Protein AF-A0A0L0W9M2-F1 (afdb_monomer_lite)

Secondary structure (DSSP, 8-state):
----------HHHHHHHHHHHHHHHHHHHHHHHHHHHHTTT---HHHHHHHHHHHHHHTT--HHHHHHHHHHHHHHHHHHHHH--HHHHHHHHHHHTT-

Structure (mmCIF, N/CA/C/O backbone):
data_AF-A0A0L0W9M2-F1
#
_entry.id   AF-A0A0L0W9M2-F1
#
loop_
_atom_site.group_PDB
_atom_site.id
_atom_site.type_symbol
_atom_site.label_atom_id
_atom_site.label_alt_id
_atom_site.label_comp_id
_atom_site.label_asym_id
_atom_site.label_entity_id
_atom_site.label_seq_id
_atom_site.pdbx_PDB_ins_code
_atom_site.Cartn_x
_atom_site.Cartn_y
_atom_site.Cartn_z
_atom_site.occupancy
_atom_site.B_iso_or_equiv
_atom_site.auth_seq_id
_atom_site.auth_comp_id
_atom_site.auth_asym_id
_atom_site.auth_atom_id
_atom_site.pdbx_PDB_model_num
ATOM 1 N N . MET A 1 1 ? 11.636 24.539 -26.164 1.00 39.03 1 MET A N 1
ATOM 2 C CA . MET A 1 1 ? 11.399 23.172 -26.659 1.00 39.03 1 MET A CA 1
ATOM 3 C C . MET A 1 1 ? 10.857 22.402 -25.477 1.00 39.03 1 MET A C 1
ATOM 5 O O . MET A 1 1 ? 11.609 22.161 -24.542 1.00 39.03 1 MET A O 1
ATOM 9 N N . ASP A 1 2 ? 9.543 22.187 -25.465 1.00 42.50 2 ASP A N 1
ATOM 10 C CA . ASP A 1 2 ? 8.864 21.367 -24.462 1.00 42.50 2 ASP A CA 1
ATOM 11 C C . ASP A 1 2 ? 9.320 19.919 -24.636 1.00 42.50 2 ASP A C 1
ATOM 13 O O . ASP A 1 2 ? 8.874 19.230 -25.545 1.00 42.50 2 ASP A O 1
ATOM 17 N N . ASN A 1 3 ? 10.237 19.476 -23.778 1.00 43.66 3 ASN A N 1
ATOM 18 C CA . ASN A 1 3 ? 10.549 18.062 -23.598 1.00 43.66 3 ASN A CA 1
ATOM 19 C C . ASN A 1 3 ? 9.746 17.547 -22.401 1.00 43.66 3 ASN A C 1
ATOM 21 O O . ASN A 1 3 ? 10.298 17.172 -21.370 1.00 43.66 3 ASN A O 1
ATOM 25 N N . THR A 1 4 ? 8.423 17.569 -22.519 1.00 46.50 4 THR A N 1
ATOM 26 C CA . THR A 1 4 ? 7.567 16.657 -21.757 1.00 46.50 4 THR A CA 1
ATOM 27 C C . THR A 1 4 ? 7.428 15.399 -22.603 1.00 46.50 4 THR A C 1
ATOM 29 O O . THR A 1 4 ? 6.385 15.122 -23.183 1.00 46.50 4 THR A O 1
ATOM 32 N N . GLU A 1 5 ? 8.525 14.643 -22.722 1.00 48.72 5 GLU A N 1
ATOM 33 C CA . GLU A 1 5 ? 8.383 13.211 -22.966 1.00 48.72 5 GLU A CA 1
ATOM 34 C C . GLU A 1 5 ? 7.529 12.705 -21.805 1.00 48.72 5 GLU A C 1
ATOM 36 O O . GLU A 1 5 ? 7.966 12.725 -20.651 1.00 48.72 5 GLU A O 1
ATOM 41 N N . GLU A 1 6 ? 6.267 12.380 -22.090 1.00 50.22 6 GLU A N 1
ATOM 42 C CA . GLU A 1 6 ? 5.409 11.660 -21.162 1.00 50.22 6 GLU A CA 1
ATOM 43 C C . GLU A 1 6 ? 6.250 10.506 -20.615 1.00 50.22 6 GLU A C 1
ATOM 45 O O . GLU A 1 6 ? 6.692 9.645 -21.377 1.00 50.22 6 GLU A O 1
ATOM 50 N N . GLN A 1 7 ? 6.564 10.535 -19.316 1.00 57.31 7 GLN A N 1
ATOM 51 C CA . GLN A 1 7 ? 7.275 9.448 -18.650 1.00 57.31 7 GLN A CA 1
ATOM 52 C C . GLN A 1 7 ? 6.334 8.245 -18.601 1.00 57.31 7 GLN A C 1
ATOM 54 O O . GLN A 1 7 ? 5.705 7.953 -17.585 1.00 57.31 7 GLN A O 1
ATOM 59 N N . ILE A 1 8 ? 6.190 7.576 -19.740 1.00 64.88 8 ILE A N 1
ATOM 60 C CA . ILE A 1 8 ? 5.468 6.327 -19.866 1.00 64.88 8 ILE A CA 1
ATOM 61 C C . ILE A 1 8 ? 6.358 5.286 -19.196 1.00 64.88 8 ILE A C 1
ATOM 63 O O . ILE A 1 8 ? 7.431 4.944 -19.690 1.00 64.88 8 ILE A O 1
ATOM 67 N N . VAL A 1 9 ? 5.922 4.818 -18.029 1.00 71.19 9 VAL A N 1
ATOM 68 C CA . VAL A 1 9 ? 6.577 3.726 -17.309 1.00 71.19 9 VAL A CA 1
ATOM 69 C C . VAL A 1 9 ? 6.554 2.496 -18.215 1.00 71.19 9 VAL A C 1
ATOM 71 O O . VAL A 1 9 ? 5.484 2.055 -18.638 1.00 71.19 9 VAL A O 1
ATOM 74 N N . SER A 1 10 ? 7.725 1.942 -18.527 1.00 85.12 10 SER A N 1
ATOM 75 C CA . SER A 1 10 ? 7.801 0.722 -19.341 1.00 85.12 10 SER A CA 1
ATOM 76 C C . SER A 1 10 ? 7.148 -0.472 -18.621 1.00 85.12 10 SER A C 1
ATOM 78 O O . SER A 1 10 ? 7.093 -0.489 -17.386 1.00 85.12 10 SER A O 1
ATOM 80 N N . PRO A 1 11 ? 6.678 -1.511 -19.338 1.00 84.62 11 PRO A N 1
ATOM 81 C CA . PRO A 1 11 ? 6.150 -2.724 -18.708 1.00 84.62 11 PRO A CA 1
ATOM 82 C C . PRO A 1 11 ? 7.125 -3.372 -17.711 1.00 84.62 11 PRO A C 1
ATOM 84 O O . PRO A 1 11 ? 6.711 -3.889 -16.672 1.00 84.62 11 PRO A O 1
ATOM 87 N N . GLU A 1 12 ? 8.424 -3.332 -18.000 1.00 87.62 12 GLU A N 1
ATOM 88 C CA . GLU A 1 12 ? 9.488 -3.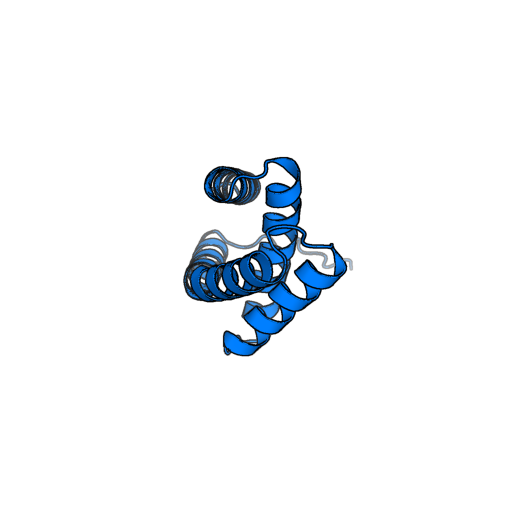838 -17.135 1.00 87.62 12 GLU A CA 1
ATOM 89 C C . GLU A 1 12 ? 9.608 -3.018 -15.848 1.00 87.62 12 GLU A C 1
ATOM 91 O O . GLU A 1 12 ? 9.674 -3.588 -14.757 1.00 87.62 12 GLU A O 1
ATOM 96 N N . GLU A 1 13 ? 9.580 -1.687 -15.953 1.00 86.31 13 GLU A N 1
ATOM 97 C CA . GLU A 1 13 ? 9.566 -0.817 -14.777 1.00 86.31 13 GLU A CA 1
ATOM 98 C C . GLU A 1 13 ? 8.285 -0.980 -13.961 1.00 86.31 13 GLU A C 1
ATOM 100 O O . GLU A 1 13 ? 8.348 -1.002 -12.734 1.00 86.31 13 GLU A O 1
ATOM 105 N N . MET A 1 14 ? 7.134 -1.163 -14.611 1.00 85.38 14 MET A N 1
ATOM 106 C CA . MET A 1 14 ? 5.871 -1.415 -13.919 1.00 85.38 14 MET A CA 1
ATOM 107 C C . MET A 1 14 ? 5.951 -2.705 -13.096 1.00 85.38 14 MET A C 1
ATOM 109 O O . MET A 1 14 ? 5.607 -2.710 -11.914 1.00 85.38 14 MET A O 1
ATOM 113 N N . ARG A 1 15 ? 6.482 -3.789 -13.676 1.00 88.19 15 ARG A N 1
ATOM 114 C CA . ARG A 1 15 ? 6.725 -5.048 -12.951 1.00 88.19 15 ARG A CA 1
ATOM 115 C C . ARG A 1 15 ? 7.664 -4.849 -11.768 1.00 88.19 15 ARG A C 1
ATOM 117 O O . ARG A 1 15 ? 7.358 -5.320 -10.677 1.00 88.19 15 ARG A O 1
ATOM 124 N N . ALA A 1 16 ? 8.765 -4.124 -11.952 1.00 90.50 16 ALA A N 1
ATOM 125 C CA . ALA A 1 16 ? 9.688 -3.826 -10.859 1.00 90.50 16 ALA A CA 1
ATOM 126 C C . ALA A 1 16 ? 9.004 -3.035 -9.728 1.00 90.50 16 ALA A C 1
ATOM 128 O O . ALA A 1 16 ? 9.168 -3.367 -8.554 1.00 90.50 16 ALA A O 1
ATOM 129 N N . ASN A 1 17 ? 8.183 -2.041 -10.070 1.00 90.38 17 ASN A N 1
ATOM 130 C CA . ASN A 1 17 ? 7.422 -1.252 -9.102 1.00 90.38 17 ASN A CA 1
ATOM 131 C C . ASN A 1 17 ? 6.427 -2.123 -8.318 1.00 90.38 17 ASN A C 1
ATOM 133 O O . ASN A 1 17 ? 6.332 -1.998 -7.097 1.00 90.38 17 ASN A O 1
ATOM 137 N N . ILE A 1 18 ? 5.726 -3.040 -8.993 1.00 89.88 18 ILE A N 1
ATOM 138 C CA . ILE A 1 18 ? 4.796 -3.986 -8.358 1.00 89.88 18 ILE A CA 1
ATOM 139 C C . ILE A 1 18 ? 5.524 -4.894 -7.369 1.00 89.88 18 ILE A C 1
ATOM 141 O O . ILE A 1 18 ? 5.020 -5.125 -6.272 1.00 89.88 18 ILE A O 1
ATOM 145 N N . GLU A 1 19 ? 6.703 -5.405 -7.722 1.00 91.94 19 GLU A N 1
ATOM 146 C CA . GLU A 1 19 ? 7.472 -6.258 -6.813 1.00 91.94 19 GLU A CA 1
ATOM 147 C C . GLU A 1 19 ? 7.959 -5.485 -5.579 1.00 91.94 19 GLU A C 1
ATOM 149 O O . GLU A 1 19 ? 7.874 -5.998 -4.460 1.00 91.94 19 GLU A O 1
ATOM 154 N N . ILE A 1 20 ? 8.352 -4.214 -5.740 1.00 92.75 20 ILE A N 1
ATOM 155 C CA . ILE A 1 20 ? 8.645 -3.327 -4.604 1.00 92.75 20 ILE A CA 1
ATOM 156 C C . ILE A 1 20 ? 7.406 -3.190 -3.706 1.00 92.75 20 ILE A C 1
ATOM 158 O O . ILE A 1 20 ? 7.513 -3.373 -2.492 1.00 92.75 20 ILE A O 1
ATOM 162 N N . ILE A 1 21 ? 6.230 -2.918 -4.281 1.00 92.62 21 ILE A N 1
ATOM 163 C CA . ILE A 1 21 ? 4.969 -2.779 -3.536 1.00 92.62 21 ILE A CA 1
ATOM 164 C C . ILE A 1 21 ? 4.631 -4.066 -2.777 1.00 92.62 21 ILE A C 1
ATOM 166 O O .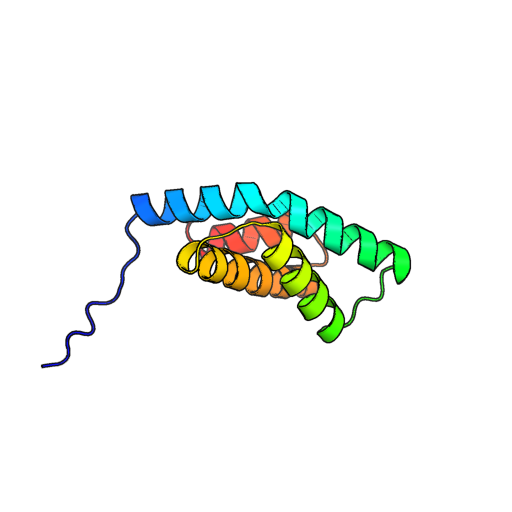 ILE A 1 21 ? 4.379 -4.023 -1.571 1.00 92.62 21 ILE A O 1
ATOM 170 N N . LYS A 1 22 ? 4.664 -5.223 -3.447 1.00 91.00 22 LYS A N 1
ATOM 171 C CA . LYS A 1 22 ? 4.365 -6.528 -2.836 1.00 91.00 22 LYS A CA 1
ATOM 172 C C . LYS A 1 22 ? 5.283 -6.835 -1.659 1.00 91.00 22 LYS A C 1
ATOM 174 O O . LYS A 1 22 ? 4.804 -7.341 -0.647 1.00 91.00 22 LYS A O 1
ATOM 179 N N . GLY A 1 23 ? 6.570 -6.498 -1.766 1.00 92.12 23 GLY A N 1
ATOM 180 C CA . GLY A 1 23 ? 7.530 -6.674 -0.676 1.00 92.12 23 GLY A CA 1
ATOM 181 C C . GLY A 1 23 ? 7.200 -5.844 0.570 1.00 92.12 23 GLY A C 1
ATOM 182 O O . GLY A 1 23 ? 7.497 -6.268 1.684 1.00 92.12 23 GLY A O 1
ATOM 183 N N . HIS A 1 24 ? 6.541 -4.695 0.401 1.00 92.81 24 HIS A N 1
ATOM 184 C CA . HIS A 1 24 ? 6.254 -3.757 1.491 1.00 92.81 24 HIS A CA 1
ATOM 185 C C . HIS A 1 24 ? 4.830 -3.866 2.037 1.00 92.81 24 HIS A C 1
ATOM 187 O O . HIS A 1 24 ? 4.594 -3.522 3.197 1.00 92.81 24 HIS A O 1
ATOM 193 N N . LEU A 1 25 ? 3.898 -4.416 1.257 1.00 91.00 25 LEU A N 1
ATOM 194 C CA . LEU A 1 25 ? 2.499 -4.581 1.642 1.00 91.00 25 LEU A CA 1
ATOM 195 C C . LEU A 1 25 ? 2.299 -5.243 3.027 1.00 91.00 25 LEU A C 1
ATOM 197 O O . LEU A 1 25 ? 1.455 -4.758 3.786 1.00 91.00 25 LEU A O 1
ATOM 201 N N . PRO A 1 26 ? 3.060 -6.288 3.428 1.00 92.44 26 PRO A N 1
ATOM 202 C CA . PRO A 1 26 ? 2.916 -6.883 4.759 1.00 92.44 26 PRO A CA 1
ATOM 203 C C . PRO A 1 26 ? 3.224 -5.912 5.907 1.00 92.44 26 PRO A C 1
ATOM 205 O O . PRO A 1 26 ? 2.563 -5.967 6.944 1.00 92.44 26 PRO A O 1
ATOM 208 N N . ILE A 1 27 ? 4.191 -5.003 5.724 1.00 93.06 27 ILE A N 1
ATOM 209 C CA . ILE A 1 27 ? 4.556 -3.985 6.723 1.00 93.06 27 ILE A CA 1
ATOM 210 C C . ILE A 1 27 ? 3.353 -3.079 6.977 1.00 93.06 27 ILE A C 1
ATOM 212 O O . ILE A 1 27 ? 2.954 -2.867 8.124 1.00 93.06 27 ILE A O 1
ATOM 216 N N . PHE A 1 28 ? 2.727 -2.606 5.899 1.00 91.25 28 PHE A N 1
ATOM 217 C CA . PHE A 1 28 ? 1.553 -1.756 6.004 1.00 91.25 28 PHE A CA 1
ATOM 218 C C . PHE A 1 28 ? 0.371 -2.473 6.650 1.00 91.25 28 PHE A C 1
ATOM 220 O O . PHE A 1 28 ? -0.213 -1.946 7.596 1.00 91.25 28 PHE A O 1
ATOM 227 N N . LYS A 1 29 ? 0.049 -3.699 6.213 1.00 90.12 29 LYS A N 1
ATOM 228 C CA . LYS A 1 29 ? -1.051 -4.487 6.801 1.00 90.12 29 LYS A CA 1
ATOM 229 C C . LYS A 1 29 ? -0.863 -4.710 8.299 1.00 90.12 29 LYS A C 1
ATOM 231 O O . LYS A 1 29 ? -1.828 -4.609 9.062 1.00 90.12 29 LYS A O 1
ATOM 236 N N . ASN A 1 30 ? 0.369 -4.969 8.733 1.00 93.50 30 ASN A N 1
ATOM 237 C CA . ASN A 1 30 ? 0.691 -5.124 10.148 1.00 93.50 30 ASN A CA 1
ATOM 238 C C . ASN A 1 30 ? 0.462 -3.827 10.932 1.00 93.50 30 ASN A C 1
ATOM 240 O O . ASN A 1 30 ? -0.202 -3.857 11.972 1.00 93.50 30 ASN A O 1
ATOM 244 N N . ASN A 1 31 ? 0.956 -2.692 10.430 1.00 91.75 31 ASN A N 1
ATOM 245 C CA . ASN A 1 31 ? 0.768 -1.396 11.081 1.00 91.75 31 ASN A CA 1
ATOM 246 C C . ASN A 1 31 ? -0.715 -1.008 11.125 1.00 91.75 31 ASN A C 1
ATOM 248 O O . ASN A 1 31 ? -1.228 -0.683 12.194 1.00 91.75 31 ASN A O 1
ATOM 252 N N . PHE A 1 32 ? -1.433 -1.147 10.010 1.00 90.75 32 PHE A N 1
ATOM 253 C CA . PHE A 1 32 ? -2.869 -0.891 9.947 1.00 90.75 32 PHE A CA 1
ATOM 254 C C . PHE A 1 32 ? -3.641 -1.737 10.964 1.00 90.75 32 PHE A C 1
ATOM 256 O O . PHE A 1 32 ? -4.387 -1.203 11.780 1.00 90.75 32 PHE A O 1
ATOM 263 N N . THR A 1 33 ? -3.401 -3.052 10.993 1.00 90.19 33 THR A N 1
ATOM 264 C CA . THR A 1 33 ? -4.069 -3.967 11.933 1.00 90.19 33 THR A CA 1
ATOM 265 C C . THR A 1 33 ? -3.785 -3.593 13.387 1.00 90.19 33 THR A C 1
ATOM 267 O O . THR A 1 33 ? -4.676 -3.665 14.236 1.00 90.19 33 THR A O 1
ATOM 270 N N . LYS A 1 34 ? -2.548 -3.192 13.697 1.00 91.56 34 LYS A N 1
ATOM 271 C CA . LYS A 1 34 ? -2.156 -2.755 15.040 1.00 91.56 34 LYS A CA 1
ATOM 272 C C . LYS A 1 34 ? -2.933 -1.506 15.463 1.00 91.56 34 LYS A C 1
ATOM 274 O O . LYS A 1 34 ? -3.493 -1.502 16.558 1.00 91.56 34 LYS A O 1
ATOM 279 N N . PHE A 1 35 ? -3.009 -0.493 14.602 1.00 90.12 35 PHE A N 1
ATOM 280 C CA . PHE A 1 35 ? -3.772 0.728 14.871 1.00 90.12 35 PHE A CA 1
ATOM 281 C C . PHE A 1 35 ? -5.275 0.455 14.973 1.00 90.12 35 PHE A C 1
ATOM 283 O O . PHE A 1 35 ? -5.904 0.878 15.941 1.00 90.12 35 PHE A O 1
ATOM 290 N N . ALA A 1 36 ? -5.833 -0.322 14.042 1.00 87.56 36 ALA A N 1
ATOM 291 C CA . ALA A 1 36 ? -7.245 -0.699 14.040 1.00 87.56 36 ALA A CA 1
ATOM 292 C C . ALA A 1 36 ? -7.654 -1.369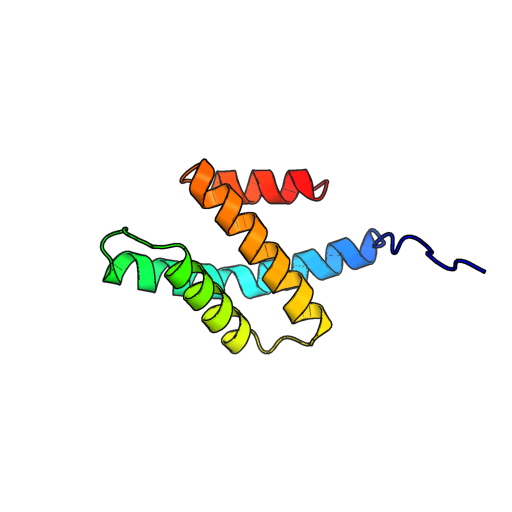 15.357 1.00 87.56 36 ALA A C 1
ATOM 294 O O . ALA A 1 36 ? -8.666 -1.005 15.951 1.00 87.56 36 ALA A O 1
ATOM 295 N N . LYS A 1 37 ? -6.834 -2.300 15.864 1.00 88.88 37 LYS A N 1
ATOM 296 C CA . LYS A 1 37 ? -7.072 -2.963 17.156 1.00 88.88 37 LYS A CA 1
ATOM 297 C C . LYS A 1 37 ? -7.013 -1.998 18.337 1.00 88.88 37 LYS A C 1
ATOM 299 O O . LYS A 1 37 ? -7.806 -2.133 19.258 1.00 88.88 37 LYS A O 1
ATOM 304 N N . GLN A 1 38 ? -6.093 -1.034 18.324 1.00 90.00 38 GLN A N 1
ATOM 305 C CA . GLN A 1 38 ? -5.985 -0.030 19.390 1.00 90.00 38 GLN A CA 1
ATOM 306 C C . GLN A 1 38 ? -7.175 0.935 19.421 1.00 90.00 38 GLN A C 1
ATOM 308 O O . GLN A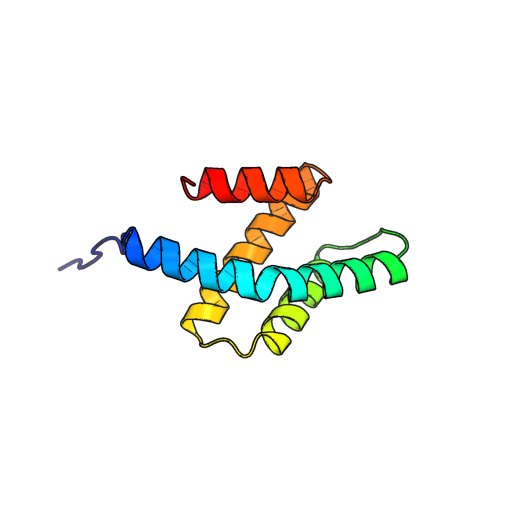 1 38 ? -7.474 1.501 20.469 1.00 90.00 38 GLN A O 1
ATOM 313 N N . LYS A 1 39 ? -7.837 1.127 18.278 1.00 85.12 39 LYS A N 1
ATOM 314 C CA . LYS A 1 39 ? -8.928 2.087 18.091 1.00 85.12 39 LYS A CA 1
ATOM 315 C C . LYS A 1 39 ? -10.301 1.440 17.926 1.00 85.12 39 LYS A C 1
ATOM 317 O O . LYS A 1 39 ? -11.250 2.125 17.574 1.00 85.12 39 LYS A O 1
ATOM 322 N N . ASN A 1 40 ? -10.418 0.134 18.176 1.00 84.31 40 ASN A N 1
ATOM 323 C CA . ASN A 1 40 ? -11.650 -0.636 17.966 1.00 84.31 40 ASN A CA 1
ATOM 324 C C . ASN A 1 40 ? -12.266 -0.459 16.560 1.00 84.31 40 ASN A C 1
ATOM 326 O O . ASN A 1 40 ? -13.478 -0.528 16.403 1.00 84.31 40 ASN A O 1
ATOM 330 N N . GLY A 1 41 ? -11.433 -0.256 15.536 1.00 77.25 41 GLY A N 1
ATOM 331 C CA . GLY A 1 41 ? -11.866 -0.081 14.146 1.00 77.25 41 GLY A CA 1
ATOM 332 C C . GLY A 1 41 ? -12.133 1.364 13.708 1.00 77.25 41 GLY A C 1
ATOM 333 O O . GLY A 1 41 ? -12.192 1.601 12.504 1.00 77.25 41 GLY A O 1
ATOM 334 N N . ASP A 1 42 ? -12.199 2.330 14.628 1.00 82.50 42 ASP A N 1
ATOM 335 C CA . ASP A 1 42 ? -12.420 3.742 14.291 1.00 82.50 42 ASP A CA 1
ATOM 336 C C . ASP A 1 42 ? -11.096 4.437 13.943 1.00 82.50 42 ASP A C 1
ATOM 338 O O . ASP A 1 42 ? -10.379 4.933 14.814 1.00 82.50 42 ASP A O 1
ATOM 342 N N . ILE A 1 43 ? -10.755 4.458 12.653 1.00 83.69 43 ILE A N 1
ATOM 343 C CA . ILE A 1 43 ? -9.540 5.101 12.136 1.00 83.69 43 ILE A CA 1
ATOM 344 C C . ILE A 1 43 ? -9.907 6.382 11.384 1.00 83.69 43 ILE A C 1
ATOM 346 O O . ILE A 1 43 ? -10.683 6.369 10.430 1.00 83.69 43 ILE A O 1
ATOM 350 N N . THR A 1 44 ? -9.299 7.494 11.789 1.00 86.81 44 THR A N 1
ATOM 351 C CA . THR A 1 44 ? -9.430 8.796 11.117 1.00 86.81 44 THR A CA 1
ATOM 352 C C . THR A 1 44 ? -8.439 8.954 9.960 1.00 86.81 44 THR A C 1
ATOM 354 O O . THR A 1 44 ? -7.393 8.307 9.928 1.00 86.81 44 THR A O 1
ATOM 357 N N . SER A 1 45 ? -8.702 9.881 9.034 1.00 83.19 45 SER A N 1
ATOM 358 C CA . SER A 1 45 ? -7.777 10.198 7.931 1.00 83.19 45 SER A CA 1
ATOM 359 C C . SER A 1 45 ? -6.365 10.560 8.413 1.00 83.19 45 SER A C 1
ATOM 361 O O . SER A 1 45 ? -5.386 10.016 7.914 1.00 83.19 45 SER A O 1
ATOM 363 N N . GLY A 1 46 ? -6.243 11.388 9.455 1.00 87.19 46 GLY A N 1
ATOM 364 C CA . GLY A 1 46 ? -4.936 11.748 10.020 1.00 87.19 46 GLY A CA 1
ATOM 365 C C . GLY A 1 46 ? -4.208 10.588 10.716 1.00 87.19 46 GLY A C 1
ATOM 366 O O . GLY A 1 46 ? -3.000 10.661 10.941 1.00 87.19 46 GLY A O 1
ATOM 367 N N . GLU A 1 47 ? -4.907 9.511 11.080 1.00 89.06 47 GLU A N 1
ATOM 368 C CA . GLU A 1 47 ? -4.284 8.274 11.565 1.00 89.06 47 GLU A CA 1
ATOM 369 C C . GLU A 1 47 ? -3.838 7.375 10.411 1.00 89.06 47 GLU A C 1
ATOM 371 O O . GLU A 1 47 ? -2.791 6.741 10.524 1.00 89.06 47 GLU A O 1
ATOM 376 N N . ILE A 1 48 ? -4.555 7.381 9.284 1.00 88.62 48 ILE A N 1
ATOM 377 C CA . ILE A 1 48 ? -4.115 6.714 8.050 1.00 88.62 48 ILE A CA 1
ATOM 378 C C . ILE A 1 48 ? -2.765 7.281 7.602 1.00 88.62 48 ILE A C 1
ATOM 380 O O . ILE A 1 48 ? -1.834 6.508 7.375 1.00 88.62 48 ILE A O 1
ATOM 384 N N . ASP A 1 49 ? -2.605 8.606 7.596 1.00 91.19 49 ASP A N 1
ATOM 385 C CA . ASP A 1 49 ? -1.329 9.249 7.257 1.00 91.19 49 ASP A CA 1
ATOM 386 C C . ASP A 1 49 ? -0.190 8.793 8.179 1.00 91.19 49 ASP A C 1
ATOM 388 O O . ASP A 1 49 ? 0.946 8.585 7.745 1.00 91.19 49 ASP A O 1
ATOM 392 N N . LYS A 1 50 ? -0.475 8.596 9.472 1.00 92.31 50 LYS A N 1
ATOM 393 C CA . LYS A 1 50 ? 0.515 8.069 10.425 1.00 92.31 50 LYS A CA 1
ATOM 394 C C . LYS A 1 50 ? 0.883 6.625 10.104 1.00 92.31 50 LYS A C 1
ATOM 396 O O . LYS A 1 50 ? 2.070 6.310 10.087 1.00 92.31 50 LYS A O 1
ATOM 401 N N . ILE A 1 51 ? -0.097 5.774 9.800 1.00 91.56 51 ILE A N 1
ATOM 402 C CA . ILE A 1 51 ? 0.125 4.368 9.427 1.00 91.56 51 ILE A CA 1
ATOM 403 C C . ILE A 1 51 ? 0.989 4.281 8.162 1.00 91.56 51 ILE A C 1
ATOM 405 O O . ILE A 1 51 ? 1.949 3.504 8.129 1.00 91.56 51 ILE A O 1
ATOM 409 N N . ILE A 1 52 ? 0.697 5.097 7.143 1.00 92.50 52 ILE A N 1
ATOM 410 C CA . ILE A 1 52 ? 1.491 5.188 5.908 1.00 92.50 52 ILE A CA 1
ATOM 411 C C . ILE A 1 52 ? 2.934 5.578 6.249 1.00 92.50 52 ILE A C 1
ATOM 413 O O . ILE A 1 52 ? 3.868 4.840 5.931 1.00 92.50 52 ILE A O 1
ATOM 417 N N . ASN A 1 53 ? 3.122 6.680 6.976 1.00 92.38 53 ASN A N 1
ATOM 418 C CA . ASN A 1 53 ? 4.447 7.191 7.328 1.00 92.38 53 ASN A CA 1
ATOM 419 C C . ASN A 1 53 ? 5.272 6.215 8.183 1.00 92.38 53 ASN A C 1
ATOM 421 O O . ASN A 1 53 ? 6.478 6.074 7.973 1.00 92.38 53 ASN A O 1
ATOM 425 N N . GLU A 1 54 ? 4.654 5.527 9.143 1.00 92.38 54 GLU A N 1
ATOM 426 C CA . GLU A 1 54 ? 5.329 4.496 9.939 1.00 92.38 54 GLU A CA 1
ATOM 427 C C . GLU A 1 54 ? 5.750 3.297 9.086 1.00 92.38 54 GLU A C 1
ATOM 429 O O . GLU A 1 54 ? 6.843 2.760 9.274 1.00 92.38 54 GLU A O 1
ATOM 434 N N . SER A 1 55 ? 4.921 2.910 8.117 1.00 91.50 55 SER A N 1
ATOM 435 C CA . SER A 1 55 ? 5.217 1.804 7.202 1.00 91.50 55 SER A CA 1
ATOM 436 C C . SER A 1 55 ? 6.366 2.141 6.254 1.00 91.50 55 SER A C 1
ATOM 438 O O . SER A 1 55 ? 7.261 1.320 6.057 1.00 91.50 55 SER A O 1
ATOM 440 N N . LEU A 1 56 ? 6.397 3.366 5.722 1.00 92.25 56 LEU A N 1
ATOM 441 C CA . LEU A 1 56 ? 7.476 3.835 4.848 1.00 92.25 56 LEU A CA 1
ATOM 442 C C . LEU A 1 56 ? 8.828 3.888 5.571 1.00 92.25 56 LEU A C 1
ATOM 444 O O . LEU A 1 56 ? 9.841 3.487 5.002 1.00 92.25 56 LEU A O 1
ATOM 448 N N . LYS A 1 57 ? 8.850 4.310 6.844 1.00 91.06 57 LYS A N 1
ATOM 449 C CA . LYS A 1 57 ? 10.076 4.345 7.664 1.00 91.06 57 LYS A CA 1
ATOM 450 C C . LYS A 1 57 ? 10.673 2.959 7.923 1.00 91.06 57 LYS A C 1
ATOM 452 O O . LYS A 1 57 ? 11.882 2.850 8.098 1.00 91.06 57 LYS A O 1
ATOM 457 N N . GLN A 1 58 ? 9.849 1.913 7.951 1.00 88.62 58 GLN A N 1
ATOM 458 C CA . GLN A 1 58 ? 10.296 0.533 8.180 1.00 88.62 58 GLN A CA 1
ATOM 459 C C . GLN A 1 58 ? 10.801 -0.157 6.903 1.00 88.62 58 GLN A C 1
ATOM 461 O O . GLN A 1 58 ? 11.550 -1.125 6.996 1.00 88.62 58 GLN A O 1
ATOM 466 N N . GLY A 1 59 ? 10.413 0.329 5.719 1.00 79.81 59 GLY A N 1
ATOM 467 C CA . GLY A 1 59 ? 10.696 -0.330 4.440 1.00 79.81 59 GLY A CA 1
ATOM 468 C C . GLY A 1 59 ? 12.146 -0.265 3.951 1.00 79.81 59 GLY A C 1
ATOM 469 O O . GLY A 1 59 ? 12.496 -0.974 3.018 1.00 79.81 59 GLY A O 1
ATOM 470 N N . ASN A 1 60 ? 13.006 0.571 4.546 1.00 85.25 60 ASN A N 1
ATOM 471 C CA . ASN A 1 60 ? 14.370 0.819 4.049 1.00 85.25 60 ASN A CA 1
ATOM 472 C C . ASN A 1 60 ? 14.417 1.037 2.514 1.00 85.25 60 ASN A C 1
ATOM 474 O O . ASN A 1 60 ? 15.206 0.428 1.790 1.00 85.25 60 ASN A O 1
ATOM 478 N N . LEU A 1 61 ? 13.498 1.867 2.016 1.00 89.00 61 LEU A N 1
ATOM 479 C CA . LEU A 1 61 ? 13.287 2.119 0.593 1.00 89.00 61 LEU A CA 1
ATOM 480 C C . LEU A 1 61 ? 14.264 3.175 0.059 1.00 89.00 61 LEU A C 1
ATOM 482 O O . LEU A 1 61 ? 14.588 4.145 0.742 1.00 89.00 61 LEU A O 1
ATOM 486 N N . SER A 1 62 ? 14.667 3.035 -1.207 1.00 91.38 62 SER A N 1
ATOM 487 C CA . SER A 1 62 ? 15.287 4.137 -1.956 1.00 91.38 62 SER A CA 1
ATOM 488 C C . SER A 1 62 ? 14.285 5.275 -2.181 1.00 91.38 62 SER A C 1
ATOM 490 O O . SER A 1 62 ? 13.080 5.068 -2.067 1.00 91.38 62 SER A O 1
ATOM 492 N N . GLU A 1 63 ? 14.741 6.468 -2.578 1.00 89.56 63 GLU A N 1
ATOM 493 C CA . GLU A 1 63 ? 13.834 7.599 -2.839 1.00 89.56 63 GLU A CA 1
ATOM 494 C C . GLU A 1 63 ? 12.773 7.274 -3.911 1.00 89.56 63 GLU A C 1
ATOM 496 O O . GLU A 1 63 ? 11.591 7.562 -3.722 1.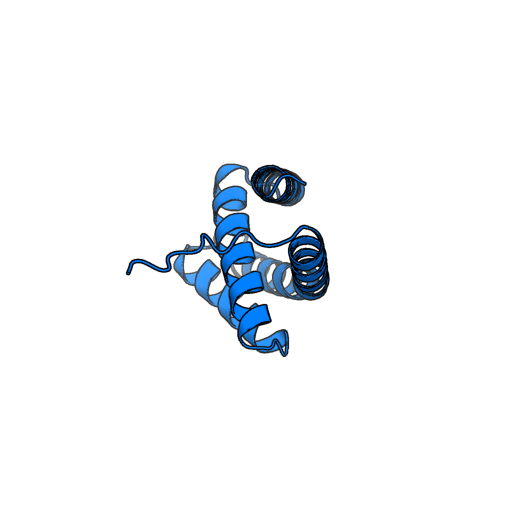00 89.56 63 GLU A O 1
ATOM 501 N N . LYS A 1 64 ? 13.166 6.598 -5.006 1.00 89.12 64 LYS A N 1
ATOM 502 C CA . LYS A 1 64 ? 12.230 6.120 -6.043 1.00 89.12 64 LYS A CA 1
ATOM 503 C C . LYS A 1 64 ? 11.230 5.117 -5.458 1.00 89.12 64 LYS A C 1
ATOM 505 O O . LYS A 1 64 ? 10.029 5.264 -5.668 1.00 89.12 64 LYS A O 1
ATOM 510 N N . GLY A 1 65 ? 11.714 4.130 -4.699 1.00 90.75 65 GLY A N 1
ATOM 511 C CA . GLY A 1 65 ? 10.866 3.120 -4.060 1.00 90.75 65 GLY A CA 1
ATOM 512 C C . GLY A 1 65 ? 9.878 3.725 -3.061 1.00 90.75 65 GLY A C 1
ATOM 513 O O . GLY A 1 65 ? 8.713 3.340 -3.038 1.00 90.75 65 GLY A O 1
ATOM 514 N N . LEU A 1 66 ? 10.316 4.724 -2.294 1.00 91.88 66 LEU A N 1
ATOM 515 C CA . LEU A 1 66 ? 9.489 5.442 -1.331 1.00 91.88 66 LEU A CA 1
ATOM 516 C C . LEU A 1 66 ? 8.332 6.162 -2.023 1.00 91.88 66 LEU A C 1
ATOM 518 O O . LEU A 1 66 ? 7.197 6.038 -1.573 1.00 91.88 66 LEU A O 1
ATOM 522 N N . ARG A 1 67 ? 8.591 6.851 -3.143 1.00 90.38 67 ARG A N 1
ATOM 523 C CA . ARG A 1 67 ? 7.535 7.510 -3.931 1.00 90.38 67 ARG A CA 1
ATOM 524 C C . ARG A 1 67 ? 6.510 6.504 -4.460 1.00 90.38 67 ARG A C 1
ATOM 526 O O . ARG A 1 67 ? 5.317 6.720 -4.290 1.00 90.38 67 ARG A O 1
ATOM 533 N N . ILE A 1 68 ? 6.974 5.389 -5.033 1.00 91.94 68 ILE A N 1
ATOM 534 C CA . ILE A 1 68 ? 6.108 4.322 -5.568 1.00 91.94 68 ILE A CA 1
ATOM 535 C C . ILE A 1 68 ? 5.192 3.759 -4.476 1.00 91.94 68 ILE A C 1
ATOM 537 O O . ILE A 1 68 ? 3.977 3.683 -4.651 1.00 91.94 68 ILE A O 1
ATOM 541 N N . VAL A 1 69 ? 5.777 3.364 -3.344 1.00 93.94 69 VAL A N 1
ATOM 542 C CA . VAL A 1 69 ? 5.038 2.720 -2.253 1.00 93.94 69 VAL A CA 1
ATOM 543 C C . VAL A 1 69 ? 4.098 3.709 -1.562 1.00 93.94 69 VAL A C 1
ATOM 545 O O . VAL A 1 69 ? 2.978 3.328 -1.231 1.00 93.94 69 VAL A O 1
ATOM 548 N N . ASN A 1 70 ? 4.503 4.974 -1.392 1.00 93.75 70 ASN A N 1
ATOM 549 C CA . ASN A 1 70 ? 3.640 6.000 -0.805 1.00 93.75 70 ASN A CA 1
ATOM 550 C C . ASN A 1 70 ? 2.378 6.222 -1.647 1.00 93.75 70 ASN A C 1
ATOM 552 O O . ASN A 1 70 ? 1.271 6.078 -1.135 1.00 93.75 70 ASN A O 1
ATOM 556 N N . SER A 1 71 ? 2.536 6.478 -2.950 1.00 91.50 71 SER A N 1
ATOM 557 C CA . SER A 1 71 ? 1.396 6.687 -3.850 1.00 91.50 71 SER A CA 1
ATOM 558 C C . SER A 1 71 ? 0.483 5.462 -3.921 1.00 91.50 71 SER A C 1
ATOM 560 O O . SER A 1 71 ? -0.742 5.599 -3.978 1.00 91.50 71 SER A O 1
ATOM 562 N N . PHE A 1 72 ? 1.058 4.255 -3.874 1.00 94.06 72 PHE A N 1
ATOM 563 C CA . PHE A 1 72 ? 0.270 3.031 -3.793 1.00 94.06 72 PHE A CA 1
ATOM 564 C C . PHE A 1 72 ? -0.556 2.967 -2.501 1.00 94.06 72 PHE A C 1
ATOM 566 O O . PHE A 1 72 ? -1.749 2.684 -2.575 1.00 94.06 72 PHE A O 1
ATOM 573 N N . TYR A 1 73 ? 0.029 3.251 -1.331 1.00 93.50 73 TYR A N 1
ATOM 574 C CA . TYR A 1 73 ? -0.708 3.221 -0.064 1.00 93.50 73 TYR A CA 1
ATOM 575 C C . TYR A 1 73 ? -1.801 4.281 0.018 1.00 93.50 73 TYR A C 1
ATOM 577 O O . TYR A 1 73 ? -2.901 3.958 0.458 1.00 93.50 73 TYR A O 1
ATOM 585 N N . GLU A 1 74 ? -1.540 5.506 -0.436 1.00 91.38 74 GLU A N 1
ATOM 586 C CA . GLU A 1 74 ? -2.552 6.568 -0.497 1.00 91.38 74 GLU A CA 1
ATOM 587 C C . GLU A 1 74 ? -3.750 6.132 -1.352 1.00 91.38 74 GLU A C 1
ATOM 589 O O . GLU A 1 74 ? -4.900 6.201 -0.912 1.00 91.38 74 GLU A O 1
ATOM 594 N N . THR A 1 75 ? -3.478 5.596 -2.546 1.00 92.88 75 THR A N 1
ATOM 595 C CA . THR A 1 75 ? -4.521 5.133 -3.473 1.00 92.88 75 THR A CA 1
ATOM 596 C C . THR A 1 75 ? -5.285 3.945 -2.897 1.00 92.88 75 THR A C 1
ATOM 598 O O . THR A 1 75 ? -6.515 3.933 -2.881 1.00 92.88 75 THR A O 1
ATOM 601 N N . TRP A 1 76 ? -4.571 2.943 -2.390 1.00 93.62 76 TRP A N 1
ATOM 602 C CA . TRP A 1 76 ? -5.185 1.745 -1.834 1.00 93.62 76 TRP A CA 1
ATOM 603 C C . TRP A 1 76 ? -6.025 2.044 -0.595 1.00 93.62 76 TRP A C 1
ATOM 605 O O . TRP A 1 76 ? -7.137 1.528 -0.491 1.00 93.62 76 TRP A O 1
ATOM 615 N N . MET A 1 77 ? -5.575 2.937 0.287 1.00 91.00 77 MET A N 1
ATOM 616 C CA . MET A 1 77 ? -6.372 3.366 1.433 1.00 91.00 77 MET A CA 1
ATOM 617 C C . MET A 1 77 ? -7.604 4.162 1.023 1.00 91.00 77 MET A C 1
ATOM 619 O O . MET A 1 77 ? -8.676 3.919 1.573 1.00 91.00 77 MET A O 1
ATOM 623 N N . ALA A 1 78 ? -7.496 5.059 0.042 1.00 91.12 78 ALA A N 1
ATOM 624 C CA . ALA A 1 78 ? -8.658 5.776 -0.476 1.00 91.12 78 ALA A CA 1
ATOM 625 C C . ALA A 1 78 ? -9.725 4.802 -1.001 1.00 91.12 78 ALA A C 1
ATOM 627 O O . ALA A 1 78 ? -10.902 4.932 -0.667 1.00 91.12 78 ALA A O 1
ATOM 628 N N . VAL A 1 79 ? -9.313 3.776 -1.754 1.00 93.88 79 VAL A N 1
ATOM 629 C CA . VAL A 1 79 ? -10.226 2.731 -2.235 1.00 93.88 79 VAL A CA 1
ATOM 630 C C . VAL A 1 79 ? -10.780 1.896 -1.085 1.00 93.88 79 VAL A C 1
ATOM 632 O O . VAL A 1 79 ? -11.988 1.681 -1.018 1.00 93.88 79 VAL A O 1
ATOM 635 N N . PHE A 1 80 ? -9.935 1.468 -0.148 1.00 91.06 80 PHE A N 1
ATOM 636 C CA . PHE A 1 80 ? -10.359 0.700 1.019 1.00 91.06 80 PHE A CA 1
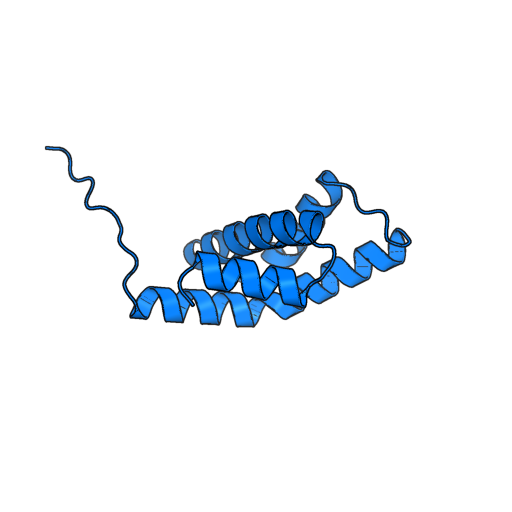ATOM 637 C C . PHE A 1 80 ? -11.420 1.435 1.844 1.00 91.06 80 PHE A C 1
ATOM 639 O O . PHE A 1 80 ? -12.394 0.816 2.255 1.00 91.06 80 PHE A O 1
ATOM 646 N N . MET A 1 81 ? -11.293 2.751 2.025 1.00 88.19 81 MET A N 1
ATOM 647 C CA . MET A 1 81 ? -12.290 3.558 2.739 1.00 88.19 81 MET A CA 1
ATOM 648 C C . MET A 1 81 ? -13.641 3.632 2.012 1.00 88.19 81 MET A C 1
ATOM 650 O O . MET A 1 81 ? -14.659 3.875 2.654 1.00 88.19 81 MET A O 1
ATOM 654 N N . MET A 1 82 ? -13.671 3.405 0.694 1.00 90.94 82 MET A N 1
ATOM 655 C CA . MET A 1 82 ? -14.912 3.350 -0.086 1.00 90.94 82 MET A CA 1
ATOM 656 C C . MET A 1 82 ? -15.581 1.972 -0.038 1.00 90.94 82 MET A C 1
ATOM 658 O O . MET A 1 82 ? -16.804 1.902 0.053 1.00 90.94 82 MET A O 1
ATOM 662 N N . VAL A 1 83 ? -14.804 0.882 -0.108 1.00 94.12 83 VAL A N 1
ATOM 663 C CA . VAL A 1 83 ? -15.352 -0.490 -0.210 1.00 94.12 83 VAL A CA 1
ATOM 664 C C . VAL A 1 83 ? -15.367 -1.266 1.111 1.00 94.12 83 VAL A C 1
ATOM 666 O O . VAL A 1 83 ? -16.078 -2.256 1.242 1.00 94.12 83 VAL A O 1
ATOM 669 N N . GLY A 1 84 ? -14.572 -0.858 2.101 1.00 87.50 84 GLY A N 1
ATOM 670 C CA . GLY A 1 84 ? -14.451 -1.523 3.404 1.00 87.50 84 GLY A CA 1
ATOM 671 C C . GLY A 1 84 ? -13.801 -2.914 3.368 1.00 87.50 84 GLY A C 1
ATOM 672 O O . GLY A 1 84 ? -13.804 -3.620 4.376 1.00 87.50 84 GLY A O 1
ATOM 673 N N . ASN A 1 85 ? -13.249 -3.334 2.225 1.00 91.12 85 ASN A N 1
ATOM 674 C CA . ASN A 1 85 ? -12.673 -4.659 2.013 1.00 91.12 85 ASN A CA 1
ATOM 675 C C . ASN A 1 85 ? -11.260 -4.580 1.409 1.00 91.12 85 ASN A C 1
ATOM 677 O O . ASN A 1 85 ? -11.056 -4.011 0.342 1.00 91.12 85 ASN A O 1
ATOM 681 N N . ASP A 1 86 ? -10.282 -5.188 2.089 1.00 88.19 86 ASP A N 1
ATOM 682 C CA . ASP A 1 86 ? -8.859 -5.191 1.703 1.00 88.19 86 ASP A CA 1
ATOM 683 C C . ASP A 1 86 ? -8.619 -5.819 0.326 1.00 88.19 86 ASP A C 1
ATOM 685 O O . ASP A 1 86 ? -7.942 -5.228 -0.516 1.00 88.19 86 ASP A O 1
ATOM 689 N N . LYS A 1 87 ? -9.202 -7.000 0.089 1.00 90.88 87 LYS A N 1
ATOM 690 C CA . LYS A 1 87 ? -9.021 -7.754 -1.153 1.00 90.88 87 LYS A CA 1
ATOM 691 C C . LYS A 1 87 ? -9.614 -6.990 -2.332 1.00 90.88 87 LYS A C 1
ATOM 693 O O . LYS A 1 87 ? -8.935 -6.803 -3.335 1.00 90.88 87 LYS A O 1
ATOM 698 N N . GLU A 1 88 ? -10.849 -6.523 -2.186 1.00 95.00 88 GLU A N 1
ATOM 699 C CA . GLU A 1 88 ? -11.532 -5.753 -3.224 1.00 95.00 88 GLU A CA 1
ATOM 700 C C . GLU A 1 88 ? -10.798 -4.441 -3.521 1.00 95.00 88 GLU A C 1
ATOM 702 O O . GLU A 1 88 ? -10.600 -4.093 -4.684 1.00 95.00 88 GLU A O 1
ATOM 707 N N . ALA A 1 89 ? -10.309 -3.749 -2.488 1.00 94.06 89 ALA A N 1
ATOM 708 C CA . ALA A 1 89 ? -9.541 -2.525 -2.669 1.00 94.06 89 ALA A CA 1
ATOM 709 C C . ALA A 1 89 ? -8.242 -2.762 -3.450 1.00 94.06 89 ALA A C 1
ATOM 711 O O . ALA A 1 89 ? -7.929 -1.999 -4.363 1.00 94.06 89 ALA A O 1
ATOM 712 N N . LEU A 1 90 ? -7.508 -3.838 -3.148 1.00 91.31 90 LEU A N 1
ATOM 713 C CA . LEU A 1 90 ? -6.306 -4.215 -3.898 1.00 91.31 90 LEU A CA 1
ATOM 714 C C . LEU A 1 90 ? -6.630 -4.573 -5.352 1.00 91.31 90 LEU A C 1
ATOM 716 O O . LEU A 1 90 ? -5.942 -4.115 -6.260 1.00 91.31 90 LEU A O 1
ATOM 720 N N . GLU A 1 91 ? -7.690 -5.348 -5.591 1.00 92.12 91 GLU A N 1
ATOM 721 C CA . GLU A 1 91 ? -8.136 -5.710 -6.942 1.00 92.12 91 GLU A CA 1
ATOM 722 C C . GLU A 1 91 ? -8.550 -4.486 -7.768 1.00 92.12 91 GLU A C 1
ATOM 724 O O . GLU A 1 91 ? -8.334 -4.452 -8.978 1.00 92.12 91 GLU A O 1
ATOM 729 N N . ILE A 1 92 ? -9.157 -3.473 -7.148 1.00 94.00 92 ILE A N 1
ATOM 730 C CA . ILE A 1 92 ? -9.482 -2.208 -7.817 1.00 94.00 92 ILE A CA 1
ATOM 731 C C . ILE A 1 92 ? -8.203 -1.437 -8.152 1.00 94.00 92 ILE A C 1
ATOM 733 O O . ILE A 1 92 ? -8.041 -1.026 -9.298 1.00 94.00 92 ILE A O 1
ATOM 737 N N . VAL A 1 93 ? -7.278 -1.277 -7.200 1.00 91.62 93 VAL A N 1
ATOM 738 C CA . VAL A 1 93 ? -6.022 -0.552 -7.452 1.00 91.62 93 VAL A CA 1
ATOM 739 C C . VAL A 1 93 ? -5.193 -1.230 -8.537 1.00 91.62 93 VAL A C 1
ATOM 741 O O . VAL A 1 93 ? -4.700 -0.552 -9.432 1.00 91.62 93 VAL A O 1
ATOM 744 N N . PHE A 1 94 ? -5.074 -2.559 -8.525 1.00 86.81 94 PHE A N 1
ATOM 745 C CA . PHE A 1 94 ? -4.356 -3.272 -9.582 1.00 86.81 94 PHE A CA 1
ATOM 746 C C . PHE A 1 94 ? -5.026 -3.102 -10.951 1.00 86.81 94 PHE A C 1
ATOM 748 O O . PHE A 1 94 ? -4.332 -2.781 -11.914 1.00 86.81 94 PHE A O 1
ATOM 755 N N . ARG A 1 95 ? -6.363 -3.157 -11.028 1.00 88.00 95 ARG A N 1
ATOM 756 C CA . ARG A 1 95 ? -7.091 -2.857 -12.272 1.00 88.00 95 ARG A CA 1
ATOM 757 C C . ARG A 1 95 ? -6.865 -1.426 -12.765 1.00 88.00 95 ARG A C 1
ATOM 759 O O . ARG A 1 95 ? -6.715 -1.225 -13.966 1.00 88.00 95 ARG A O 1
ATOM 766 N N . MET A 1 96 ? -6.805 -0.438 -11.866 1.00 85.94 96 MET A N 1
ATOM 767 C CA . MET A 1 96 ? -6.480 0.955 -12.223 1.00 85.94 96 MET A CA 1
ATOM 768 C C . MET A 1 96 ? -5.074 1.090 -12.821 1.00 85.94 96 MET A C 1
ATOM 770 O O . MET A 1 96 ? -4.844 1.963 -13.651 1.00 85.94 96 MET A O 1
ATOM 774 N N . LEU A 1 97 ? -4.150 0.212 -12.425 1.00 76.31 97 LEU A N 1
ATOM 775 C CA . LEU A 1 97 ? -2.793 0.130 -12.968 1.00 76.31 97 LEU A CA 1
ATOM 776 C C . LEU A 1 97 ? -2.703 -0.715 -14.255 1.00 76.31 97 LEU A C 1
ATOM 778 O O . LEU A 1 97 ? -1.614 -0.850 -14.810 1.00 76.31 97 LEU A O 1
ATOM 782 N N . GLY A 1 98 ? -3.821 -1.271 -14.739 1.00 73.50 98 GLY A N 1
ATOM 783 C CA . GLY A 1 98 ? -3.866 -2.121 -15.932 1.00 73.50 98 GLY A CA 1
ATOM 784 C C . GLY A 1 98 ? -3.358 -3.549 -15.709 1.00 73.50 98 GLY A C 1
ATOM 785 O O . GLY A 1 98 ? -2.854 -4.160 -16.652 1.00 73.50 98 GLY A O 1
ATOM 786 N N . LEU A 1 99 ? -3.458 -4.057 -14.474 1.00 67.00 99 LEU A N 1
ATOM 787 C CA . LEU A 1 99 ? -3.019 -5.394 -14.052 1.00 67.00 99 LEU A CA 1
ATOM 788 C C . LEU A 1 99 ? -4.190 -6.347 -13.801 1.00 67.00 99 LEU A C 1
ATOM 790 O O . LEU A 1 99 ? -5.255 -5.879 -13.332 1.00 67.00 99 LEU A O 1
#

pLDDT: mean 85.94, std 12.12, range [39.03, 95.0]

Organism: Gottschalkia purinilytica (NCBI:txid1503)

Foldseek 3Di:
DDPPPPPPQDPVNLVVLVVLQVVLVVLLVVLVVVVCVVVVNDDDPVNLVVSLVSSLVPSPDDPVSSVSNSVLSVQLVVQCVVPVDNVVSVVVSVVVVVD

Sequence (99 aa):
MDNTEEQIVSPEEMRANIEIIKGHLPIFKNNFTKFAKQKNGDITSGEIDKIINESLKQGNLSEKGLRIVNSFYETWMAVFMMVGNDKEALEIVFRMLGL

Radius of gyration: 14.86 Å; chains: 1; bounding box: 31×31×46 Å